Protein AF-A0A357Y1I1-F1 (afdb_monomer)

Nearest PDB structures (foldseek):
  5znj-assembly1_A-2  TM=9.873E-01  e=1.321E-14  Staphylococcus aureus
  5znk-assembly1_A  TM=9.889E-01  e=5.871E-14  Staphylococcus aureus
  2i4n-assembly1_B  TM=9.891E-01  e=7.609E-14  Rhodopseudomonas palustris
  8w8j-assembly1_B  TM=9.755E-01  e=4.833E-14  Pseudomonas aeruginosa
  8w9i-assembly1_A  TM=9.524E-01  e=4.833E-14  Pseudomonas aeruginosa

Mean predicted aligned error: 3.84 Å

pLDDT: mean 95.79, std 3.22, range [82.5, 98.81]

Foldseek 3Di:
DDPVPFQFPADPDFPPPQDDPVSRCCRRRSQWDDPDVVRIDGGPVVVVVVVVVVVVVVVVCVVVVADDDDDDQKAFVVLCVVVVNSVVVPDVWAWDADPVRGIITRDPDCPSVVCVVVVVVPDDPVVDDHD

Structure (mmCIF, N/CA/C/O backbone):
data_AF-A0A357Y1I1-F1
#
_entry.id   AF-A0A357Y1I1-F1
#
loop_
_atom_site.group_PDB
_atom_site.id
_atom_site.type_symbol
_atom_site.label_atom_id
_atom_site.label_alt_id
_atom_site.label_comp_id
_atom_site.label_asym_id
_atom_site.label_entity_id
_atom_site.label_seq_id
_atom_site.pdbx_PDB_ins_code
_atom_site.Cartn_x
_atom_site.Cartn_y
_atom_site.Cartn_z
_atom_site.occupancy
_atom_site.B_iso_or_equiv
_atom_site.auth_seq_id
_atom_site.auth_comp_id
_atom_site.auth_asym_id
_atom_site.auth_atom_id
_atom_site.pdbx_PDB_model_num
ATOM 1 N N . MET A 1 1 ? -4.010 -4.692 -27.887 1.00 86.94 1 MET A N 1
ATOM 2 C CA . MET A 1 1 ? -3.187 -3.461 -27.960 1.00 86.94 1 MET A CA 1
ATOM 3 C C . MET A 1 1 ? -2.015 -3.729 -28.891 1.00 86.94 1 MET A C 1
ATOM 5 O O . MET A 1 1 ? -1.361 -4.747 -28.707 1.00 86.94 1 MET A O 1
ATOM 9 N N . ARG A 1 2 ? -1.785 -2.885 -29.905 1.00 94.94 2 ARG A N 1
ATOM 10 C CA . ARG A 1 2 ? -0.615 -3.005 -30.795 1.00 94.94 2 ARG A CA 1
ATOM 11 C C . ARG A 1 2 ? 0.625 -2.448 -30.094 1.00 94.94 2 ARG A C 1
ATOM 13 O O . ARG A 1 2 ? 0.506 -1.451 -29.387 1.00 94.94 2 ARG A O 1
ATOM 20 N N . ALA A 1 3 ? 1.793 -3.053 -30.317 1.00 93.62 3 ALA A N 1
ATOM 21 C CA . ALA A 1 3 ? 3.050 -2.605 -29.709 1.00 93.62 3 ALA A CA 1
ATOM 22 C C . ALA A 1 3 ? 3.408 -1.154 -30.083 1.00 93.62 3 ALA A C 1
ATOM 24 O O . ALA A 1 3 ? 3.908 -0.421 -29.242 1.00 93.62 3 ALA A O 1
ATOM 25 N N . SER A 1 4 ? 3.055 -0.709 -31.295 1.00 96.00 4 SER A N 1
ATOM 26 C CA . SER A 1 4 ? 3.248 0.675 -31.761 1.00 96.00 4 SER A CA 1
ATOM 27 C C . SER A 1 4 ? 2.569 1.737 -30.888 1.00 96.00 4 SER A C 1
ATOM 29 O O . SER A 1 4 ? 2.969 2.893 -30.919 1.00 96.00 4 SER A O 1
ATOM 31 N N . ASN A 1 5 ? 1.539 1.354 -30.129 1.00 96.31 5 ASN A N 1
ATOM 32 C CA . ASN A 1 5 ? 0.753 2.256 -29.285 1.00 96.31 5 ASN A CA 1
ATOM 33 C C . ASN A 1 5 ? 1.027 2.018 -27.789 1.00 96.31 5 ASN A C 1
ATOM 35 O O . ASN A 1 5 ? 0.346 2.587 -26.939 1.00 96.31 5 ASN A O 1
ATOM 39 N N . LEU A 1 6 ? 1.961 1.121 -27.455 1.00 96.31 6 LEU A N 1
ATOM 40 C CA . LEU A 1 6 ? 2.308 0.771 -26.084 1.00 96.31 6 LEU A CA 1
ATOM 41 C C . LEU A 1 6 ? 3.477 1.639 -25.611 1.00 96.31 6 LEU A C 1
ATOM 43 O O . LEU A 1 6 ? 4.559 1.607 -26.192 1.00 96.31 6 LEU A O 1
ATOM 47 N N . TYR A 1 7 ? 3.299 2.332 -24.489 1.00 96.69 7 TYR A N 1
ATOM 48 C CA . TYR A 1 7 ? 4.417 2.947 -23.783 1.00 96.69 7 TYR A CA 1
ATOM 49 C C . TYR A 1 7 ? 5.164 1.885 -22.961 1.00 96.69 7 TYR A C 1
ATOM 51 O O . TYR A 1 7 ? 4.770 1.554 -21.845 1.00 96.69 7 TYR A O 1
ATOM 59 N N . ALA A 1 8 ? 6.219 1.316 -23.546 1.00 95.62 8 ALA A N 1
ATOM 60 C CA . ALA A 1 8 ? 7.119 0.353 -22.906 1.00 95.62 8 ALA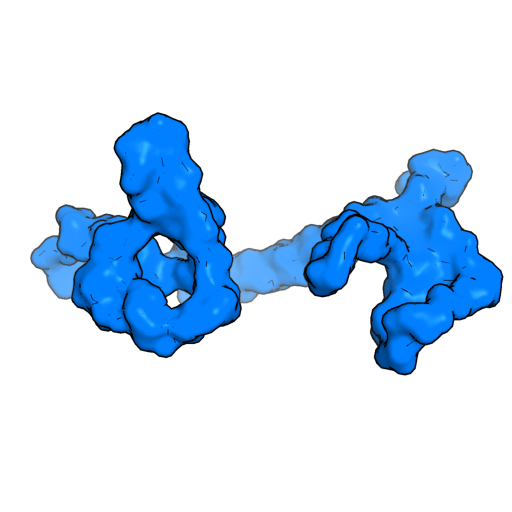 A CA 1
ATOM 61 C C . ALA A 1 8 ? 8.579 0.662 -23.296 1.00 95.62 8 ALA A C 1
ATOM 63 O O . ALA A 1 8 ? 9.137 0.015 -24.182 1.00 95.62 8 ALA A O 1
ATOM 64 N N . PRO A 1 9 ? 9.200 1.687 -22.683 1.00 95.62 9 PRO A N 1
ATOM 65 C CA . PRO A 1 9 ? 10.564 2.108 -22.999 1.00 95.62 9 PRO A CA 1
ATOM 66 C C . PRO A 1 9 ? 11.590 1.082 -22.491 1.00 95.62 9 PRO A C 1
ATOM 68 O O . PRO A 1 9 ? 12.095 1.181 -21.369 1.00 95.62 9 PRO A O 1
ATOM 71 N N . THR A 1 10 ? 11.883 0.069 -23.303 1.00 96.12 10 THR A N 1
ATOM 72 C CA . THR A 1 10 ? 12.858 -0.974 -22.965 1.00 96.12 10 THR A CA 1
ATOM 73 C C . THR A 1 10 ? 14.285 -0.433 -22.934 1.00 96.12 10 THR A C 1
ATOM 75 O O . THR 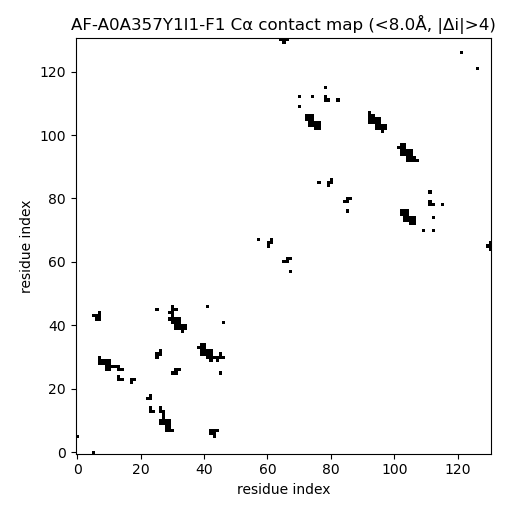A 1 10 ? 14.629 0.452 -23.717 1.00 96.12 10 THR A O 1
ATOM 78 N N . LEU A 1 11 ? 15.141 -1.000 -22.081 1.00 95.44 11 LEU A N 1
ATOM 79 C CA . LEU A 1 11 ? 16.549 -0.610 -21.968 1.00 95.44 11 LEU A CA 1
ATOM 80 C C . LEU A 1 11 ? 17.472 -1.728 -22.462 1.00 95.44 11 LEU A C 1
ATOM 82 O O . LEU A 1 11 ? 17.324 -2.891 -22.083 1.00 95.44 11 LEU A O 1
ATOM 86 N N . ARG A 1 12 ? 18.468 -1.363 -23.279 1.00 94.00 12 ARG A N 1
ATOM 87 C CA . ARG A 1 12 ? 19.518 -2.291 -23.736 1.00 94.00 12 ARG A CA 1
ATOM 88 C C . ARG A 1 12 ? 20.456 -2.693 -22.598 1.00 94.00 12 ARG A C 1
ATOM 90 O O . ARG A 1 12 ? 20.849 -3.857 -22.512 1.00 94.00 12 ARG A O 1
ATOM 97 N N . ASN A 1 13 ? 20.785 -1.734 -21.738 1.00 90.81 13 ASN A N 1
ATOM 98 C CA . ASN A 1 13 ? 21.681 -1.904 -20.602 1.00 90.81 13 ASN A CA 1
ATOM 99 C C . ASN A 1 13 ? 20.894 -1.771 -19.301 1.00 90.81 13 ASN A C 1
ATOM 101 O O . ASN A 1 13 ? 19.920 -1.022 -19.222 1.00 90.81 13 ASN A O 1
ATOM 105 N N . THR A 1 14 ? 21.317 -2.524 -18.297 1.00 87.19 14 THR A N 1
ATOM 106 C CA . THR A 1 14 ? 20.738 -2.465 -16.959 1.00 87.19 14 THR A CA 1
ATOM 107 C C . THR A 1 14 ? 21.244 -1.208 -16.246 1.00 87.19 14 THR A C 1
ATOM 109 O O . THR A 1 14 ? 22.447 -0.951 -16.316 1.00 87.19 14 THR A O 1
ATOM 112 N N . PRO A 1 15 ? 20.379 -0.428 -15.575 1.00 84.69 15 PRO A N 1
ATOM 113 C CA . PRO A 1 15 ? 20.835 0.668 -14.723 1.00 84.69 15 PRO A CA 1
ATOM 114 C C . PRO A 1 15 ? 21.753 0.155 -13.603 1.00 84.69 15 PRO A C 1
ATOM 116 O O . PRO A 1 15 ? 21.518 -0.929 -13.068 1.00 84.69 15 PRO A O 1
ATOM 119 N N . ALA A 1 16 ? 22.797 0.912 -13.258 1.00 84.56 16 ALA A N 1
ATOM 120 C CA . ALA A 1 16 ? 23.805 0.482 -12.282 1.00 84.56 16 ALA A CA 1
ATOM 121 C C . ALA A 1 16 ? 23.226 0.336 -10.864 1.00 84.56 16 ALA A C 1
ATOM 123 O O . ALA A 1 16 ? 23.690 -0.483 -10.082 1.00 84.56 16 ALA A O 1
ATOM 124 N N . GLU A 1 17 ? 22.177 1.094 -10.557 1.00 82.50 17 GLU A N 1
ATOM 125 C CA . GLU A 1 17 ? 21.447 1.071 -9.292 1.00 82.50 17 GLU A CA 1
ATOM 126 C C . GLU A 1 17 ? 20.522 -0.148 -9.118 1.00 82.50 17 GLU A C 1
ATOM 128 O O . GLU A 1 17 ? 19.895 -0.308 -8.069 1.00 82.50 17 GLU A O 1
ATOM 133 N N . ALA A 1 18 ? 20.372 -0.987 -10.148 1.00 87.19 18 ALA A N 1
ATOM 134 C CA . ALA A 1 18 ? 19.536 -2.176 -10.082 1.00 87.19 18 ALA A CA 1
ATOM 135 C C . ALA A 1 18 ? 20.363 -3.410 -9.694 1.00 87.19 18 ALA A C 1
ATOM 137 O O . ALA A 1 18 ? 20.948 -4.078 -10.542 1.00 87.19 18 ALA A O 1
ATOM 138 N N . GLU A 1 19 ? 20.384 -3.739 -8.404 1.00 86.81 19 GLU A N 1
ATOM 139 C CA . GLU A 1 19 ? 21.219 -4.833 -7.883 1.00 86.81 19 GLU A CA 1
ATOM 140 C C . GLU A 1 19 ? 20.591 -6.223 -8.069 1.00 86.81 19 GLU A C 1
ATOM 142 O O . GLU A 1 19 ? 21.258 -7.153 -8.516 1.00 86.81 19 GLU A O 1
ATOM 147 N N . VAL A 1 20 ? 19.295 -6.375 -7.779 1.00 94.81 20 VAL A N 1
ATOM 148 C CA . VAL A 1 20 ? 18.608 -7.679 -7.832 1.00 94.81 20 VAL A CA 1
ATOM 149 C C . VAL A 1 20 ? 17.979 -7.958 -9.198 1.00 94.81 20 VAL A C 1
ATOM 151 O O . VAL A 1 20 ? 17.435 -7.063 -9.843 1.00 94.81 20 VAL A O 1
ATOM 154 N N . VAL A 1 21 ? 17.989 -9.225 -9.628 1.00 96.56 21 VAL A N 1
ATOM 155 C CA . VAL A 1 21 ? 17.559 -9.647 -10.979 1.00 96.56 21 VAL A CA 1
ATOM 156 C C . VAL A 1 21 ? 16.143 -9.178 -11.331 1.00 96.56 21 VAL A C 1
ATOM 158 O O . VAL A 1 21 ? 15.915 -8.688 -12.436 1.00 96.56 21 VAL A O 1
ATOM 161 N N . SER A 1 22 ? 15.187 -9.266 -10.403 1.00 96.81 22 SER A N 1
ATOM 162 C CA . SER A 1 22 ? 13.812 -8.797 -10.629 1.00 96.81 22 SER A CA 1
ATOM 163 C C . SER A 1 22 ? 13.763 -7.298 -10.942 1.00 96.81 22 SER A C 1
ATOM 165 O O . SER A 1 22 ? 13.147 -6.886 -11.925 1.00 96.81 22 SER A O 1
ATOM 167 N N . HIS A 1 23 ? 14.483 -6.490 -10.164 1.00 95.50 23 HIS A N 1
ATOM 168 C CA . HIS A 1 23 ? 14.592 -5.045 -10.339 1.00 95.50 23 HIS A CA 1
ATOM 169 C C . HIS A 1 23 ? 15.236 -4.691 -11.689 1.00 95.50 23 HIS A C 1
ATOM 171 O O . HIS A 1 23 ? 14.705 -3.861 -12.433 1.00 95.50 23 HIS A O 1
ATOM 177 N N . GLN A 1 24 ? 16.317 -5.387 -12.055 1.00 95.50 24 GLN A N 1
ATOM 178 C CA . GLN A 1 24 ? 16.987 -5.239 -13.350 1.00 95.50 24 GLN A CA 1
ATOM 179 C C . GLN A 1 24 ? 16.041 -5.533 -14.520 1.00 95.50 24 GLN A C 1
ATOM 181 O O . GLN A 1 24 ? 15.950 -4.750 -15.470 1.00 95.50 24 GLN A O 1
ATOM 186 N N . LEU A 1 25 ? 15.307 -6.647 -14.452 1.00 97.00 25 LEU A N 1
ATOM 187 C CA . LEU A 1 25 ? 14.384 -7.068 -15.504 1.00 97.00 25 LEU A CA 1
ATOM 188 C C . LEU A 1 25 ? 13.201 -6.110 -15.646 1.00 97.00 25 LEU A C 1
ATOM 190 O O . LEU A 1 25 ? 12.882 -5.712 -16.76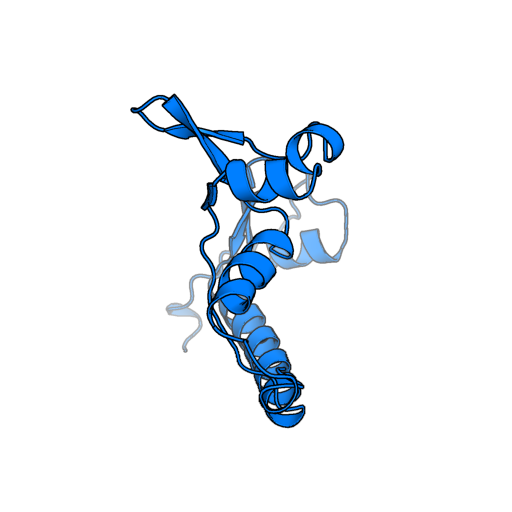5 1.00 97.00 25 LEU A O 1
ATOM 194 N N . MET A 1 26 ? 12.589 -5.683 -14.539 1.00 97.06 26 MET A N 1
ATOM 195 C CA . MET A 1 26 ? 11.472 -4.732 -14.572 1.00 97.06 26 MET A CA 1
ATOM 196 C C . MET A 1 26 ? 11.894 -3.388 -15.182 1.00 97.06 26 MET A C 1
ATOM 198 O O . MET A 1 26 ? 11.147 -2.790 -15.962 1.00 97.06 26 MET A O 1
ATOM 202 N N . TYR A 1 27 ? 13.115 -2.930 -14.910 1.00 95.44 27 TYR A N 1
ATOM 203 C CA . TYR A 1 27 ? 13.663 -1.749 -15.571 1.00 95.44 27 TYR A CA 1
ATOM 204 C C . TYR A 1 27 ? 13.836 -1.938 -17.075 1.00 95.44 27 TYR A C 1
ATOM 206 O O . TYR A 1 27 ? 13.330 -1.136 -17.871 1.00 95.44 27 TYR A O 1
ATOM 214 N N . ARG A 1 28 ? 14.534 -3.011 -17.465 1.00 96.19 28 ARG A N 1
ATOM 215 C CA . ARG A 1 28 ? 14.853 -3.317 -18.865 1.00 96.19 28 ARG A CA 1
ATOM 216 C C . ARG A 1 28 ? 13.616 -3.566 -19.711 1.00 96.19 28 ARG A C 1
ATOM 218 O O . ARG A 1 28 ? 13.596 -3.162 -20.868 1.00 96.19 28 ARG A O 1
ATOM 225 N N . ALA A 1 29 ? 12.585 -4.177 -19.138 1.00 96.69 29 ALA A N 1
ATOM 226 C CA . ALA A 1 29 ? 11.313 -4.434 -19.801 1.00 96.69 29 ALA A CA 1
ATOM 227 C C . ALA A 1 29 ? 10.429 -3.178 -19.929 1.00 96.69 29 ALA A C 1
ATOM 229 O O . ALA A 1 29 ? 9.340 -3.255 -20.493 1.00 96.69 29 ALA A O 1
ATOM 230 N N . GLY A 1 30 ? 10.860 -2.021 -19.406 1.00 96.38 30 GLY A N 1
ATOM 231 C CA . GLY A 1 30 ? 10.045 -0.807 -19.420 1.00 96.38 30 GLY A CA 1
ATOM 232 C C . GLY A 1 30 ? 8.811 -0.929 -18.523 1.00 96.38 30 GLY A C 1
ATOM 233 O O . GLY A 1 30 ? 7.751 -0.419 -18.873 1.00 96.38 30 GLY A O 1
ATOM 234 N N . MET A 1 31 ? 8.932 -1.630 -17.391 1.00 97.62 31 MET A N 1
ATOM 235 C CA . MET A 1 31 ? 7.843 -1.838 -16.432 1.00 97.62 31 MET A CA 1
ATOM 236 C C . MET A 1 31 ? 7.838 -0.797 -15.308 1.00 97.62 31 MET A C 1
ATOM 238 O O . MET A 1 31 ? 6.768 -0.461 -14.815 1.00 97.62 31 MET A O 1
ATOM 242 N N . ILE A 1 32 ? 8.995 -0.255 -14.917 1.00 96.44 32 ILE A N 1
ATOM 243 C CA . ILE A 1 32 ? 9.107 0.722 -13.817 1.00 96.44 32 ILE A CA 1
ATOM 244 C C . ILE A 1 32 ? 10.068 1.865 -14.140 1.00 96.44 32 ILE A C 1
ATOM 246 O O . ILE A 1 32 ? 10.964 1.719 -14.977 1.00 96.44 32 ILE A O 1
ATOM 250 N N . ARG A 1 33 ? 9.902 2.993 -13.444 1.00 94.56 33 ARG A N 1
ATOM 251 C CA . ARG A 1 33 ? 10.877 4.092 -13.362 1.00 94.56 33 ARG A CA 1
ATOM 252 C C . ARG A 1 33 ? 10.972 4.593 -11.930 1.00 94.56 33 ARG A C 1
ATOM 254 O O . ARG A 1 33 ? 9.942 4.850 -11.322 1.00 94.56 33 ARG A O 1
ATOM 261 N N . LYS A 1 34 ? 12.183 4.737 -11.396 1.00 92.31 34 LYS A N 1
ATOM 262 C CA . LYS A 1 34 ? 12.396 5.332 -10.074 1.00 92.31 34 LYS A CA 1
ATOM 263 C C . LYS A 1 34 ? 12.136 6.832 -10.132 1.00 92.31 34 LYS A C 1
ATOM 265 O O . LYS A 1 34 ? 12.645 7.517 -11.015 1.00 92.31 34 LYS A O 1
ATOM 270 N N . SER A 1 35 ? 11.355 7.314 -9.176 1.00 93.25 35 SER A N 1
ATOM 271 C CA . SER A 1 35 ? 11.105 8.739 -8.951 1.00 93.25 35 SER A CA 1
ATOM 272 C C . SER A 1 35 ? 12.013 9.281 -7.843 1.00 93.25 35 SER A C 1
ATOM 274 O O . SER A 1 35 ? 12.560 10.367 -7.978 1.00 93.25 35 SER A O 1
ATOM 276 N N . ALA A 1 36 ? 12.207 8.503 -6.772 1.00 93.19 36 ALA A N 1
ATOM 277 C CA . ALA A 1 36 ? 13.081 8.808 -5.635 1.00 93.19 36 ALA A CA 1
ATOM 278 C C . ALA A 1 36 ? 13.509 7.505 -4.926 1.00 93.19 36 ALA A C 1
ATOM 280 O O . ALA A 1 36 ? 13.174 6.409 -5.379 1.00 93.19 36 ALA A O 1
ATOM 281 N N . GLY A 1 37 ? 14.275 7.581 -3.832 1.00 89.94 37 GLY A N 1
ATOM 282 C CA . GLY A 1 37 ? 14.619 6.401 -3.022 1.00 89.94 37 GLY A CA 1
ATOM 283 C C . GLY A 1 37 ? 13.364 5.632 -2.589 1.00 89.94 37 GLY A C 1
ATOM 284 O O . GLY A 1 37 ? 12.480 6.216 -1.981 1.00 89.94 37 GLY A O 1
ATOM 285 N N . GLY A 1 38 ? 13.250 4.354 -2.968 1.00 90.25 38 GLY A N 1
ATOM 286 C CA . GLY A 1 38 ? 12.078 3.518 -2.664 1.00 90.25 38 GLY A CA 1
ATOM 287 C C . GLY A 1 38 ? 10.787 3.850 -3.433 1.00 90.25 38 GLY A C 1
ATOM 288 O O . GLY A 1 38 ? 9.806 3.131 -3.286 1.00 90.25 38 GLY A O 1
ATOM 289 N N . MET A 1 39 ? 10.769 4.885 -4.282 1.00 94.50 39 MET A N 1
ATOM 290 C CA . MET A 1 39 ? 9.564 5.341 -4.988 1.00 94.50 39 MET A CA 1
ATOM 291 C C . MET A 1 39 ? 9.645 5.051 -6.486 1.00 94.50 39 MET A C 1
ATOM 293 O O . MET A 1 39 ? 10.601 5.463 -7.152 1.00 94.50 39 MET A O 1
ATOM 297 N N . TYR A 1 40 ? 8.612 4.404 -7.031 1.00 95.81 40 TYR A N 1
ATOM 298 C CA . TYR A 1 40 ? 8.559 3.987 -8.432 1.00 95.81 40 TYR A CA 1
ATOM 299 C C . TYR A 1 40 ? 7.247 4.388 -9.106 1.00 95.81 40 TYR A C 1
ATOM 301 O O . TYR A 1 40 ? 6.163 4.228 -8.553 1.00 95.81 40 TYR A O 1
ATOM 309 N N . THR A 1 41 ? 7.341 4.824 -10.358 1.00 97.38 41 THR A N 1
ATOM 310 C CA . THR A 1 41 ? 6.219 4.857 -11.293 1.00 97.38 41 THR A CA 1
ATOM 311 C C . THR A 1 41 ? 6.082 3.493 -11.966 1.00 97.38 41 THR A C 1
ATOM 313 O O . THR A 1 41 ? 7.009 3.034 -12.641 1.00 97.38 41 THR A O 1
ATOM 316 N N . PHE A 1 42 ? 4.913 2.866 -11.837 1.00 97.94 42 PHE A N 1
ATOM 317 C CA . PHE A 1 42 ? 4.559 1.660 -12.586 1.00 97.94 42 PHE A CA 1
ATOM 318 C C . PHE A 1 42 ? 4.083 2.028 -13.994 1.00 97.94 42 PHE A C 1
ATOM 320 O O . PHE A 1 42 ? 3.088 2.726 -14.175 1.00 97.94 42 PHE A O 1
ATOM 327 N N . LEU A 1 43 ? 4.808 1.558 -15.006 1.00 98.06 43 LEU A N 1
ATOM 328 C CA . LEU A 1 43 ? 4.485 1.769 -16.417 1.00 98.06 43 LEU A CA 1
ATOM 329 C C . LEU A 1 43 ? 3.386 0.789 -16.880 1.00 98.06 43 LEU A C 1
ATOM 331 O O . LEU A 1 43 ? 3.085 -0.168 -16.162 1.00 98.06 43 LEU A O 1
ATOM 335 N N . PRO A 1 44 ? 2.782 0.964 -18.076 1.00 98.31 44 PRO A N 1
ATOM 336 C CA . PRO A 1 44 ? 1.609 0.193 -18.500 1.00 98.31 44 PRO A CA 1
ATOM 337 C C . PRO A 1 44 ? 1.734 -1.329 -18.375 1.00 98.31 44 PRO A C 1
ATOM 339 O O . PRO A 1 44 ? 0.757 -1.996 -18.039 1.00 98.31 44 PRO A O 1
ATOM 342 N N . LEU A 1 45 ? 2.920 -1.896 -18.624 1.00 97.94 45 LEU A N 1
ATOM 343 C CA . LEU A 1 45 ? 3.147 -3.333 -18.463 1.00 97.94 45 LEU A CA 1
ATOM 344 C C . LEU A 1 45 ? 3.136 -3.771 -16.990 1.00 97.94 45 LEU A C 1
ATOM 346 O O . LEU A 1 45 ? 2.482 -4.763 -16.681 1.00 97.94 45 LEU A O 1
ATOM 350 N N . ALA A 1 46 ? 3.785 -3.031 -16.080 1.00 98.12 46 ALA A N 1
ATOM 351 C CA . ALA A 1 46 ? 3.689 -3.310 -14.643 1.00 98.12 46 ALA A CA 1
ATOM 352 C C . ALA A 1 46 ? 2.263 -3.133 -14.138 1.00 98.12 46 ALA A C 1
ATOM 354 O O . ALA A 1 46 ? 1.751 -4.010 -13.453 1.00 98.12 46 ALA A O 1
ATOM 355 N N . TRP A 1 47 ? 1.611 -2.031 -14.512 1.00 98.38 47 TRP A N 1
ATOM 356 C CA . TRP A 1 47 ? 0.274 -1.715 -14.026 1.00 98.38 47 TRP A CA 1
ATOM 357 C C . TRP A 1 47 ? -0.747 -2.788 -14.408 1.00 98.38 47 TRP A C 1
ATOM 359 O O . TRP A 1 47 ? -1.537 -3.225 -13.576 1.00 98.38 47 TRP A O 1
ATOM 369 N N . ARG A 1 48 ? -0.677 -3.307 -15.641 1.00 98.06 48 ARG A N 1
ATOM 370 C CA . ARG A 1 48 ? -1.509 -4.442 -16.068 1.00 98.06 48 ARG A CA 1
ATOM 371 C C . ARG A 1 48 ? -1.236 -5.712 -15.265 1.00 98.06 48 ARG A C 1
ATOM 373 O O . ARG A 1 48 ? -2.170 -6.464 -15.019 1.00 98.06 48 ARG A O 1
ATOM 380 N N . THR A 1 49 ? 0.015 -5.973 -14.895 1.00 98.38 49 THR A N 1
ATOM 381 C CA . THR A 1 49 ? 0.373 -7.132 -14.067 1.00 98.38 49 THR A CA 1
ATOM 382 C C . THR A 1 49 ? -0.124 -6.968 -12.635 1.00 98.38 49 THR A C 1
ATOM 384 O O . THR A 1 49 ? -0.742 -7.890 -12.118 1.00 98.38 49 THR A O 1
ATOM 387 N N . ILE A 1 50 ? 0.055 -5.790 -12.031 1.00 98.62 50 ILE A N 1
ATOM 388 C CA . ILE A 1 50 ? -0.453 -5.473 -10.688 1.00 98.62 50 ILE A CA 1
ATOM 389 C C . ILE A 1 50 ? -1.969 -5.676 -10.636 1.00 98.62 50 ILE A C 1
ATOM 391 O O . ILE A 1 50 ? -2.446 -6.406 -9.780 1.00 98.62 50 ILE A O 1
ATOM 395 N N . ARG A 1 51 ? -2.718 -5.165 -11.623 1.00 98.69 51 ARG A N 1
ATOM 396 C CA . ARG A 1 51 ? -4.174 -5.375 -11.704 1.00 98.69 51 ARG A CA 1
ATOM 397 C C . ARG A 1 51 ? -4.590 -6.845 -11.778 1.00 98.69 51 ARG A C 1
ATOM 399 O O . ARG A 1 51 ? -5.641 -7.196 -11.260 1.00 98.69 51 ARG A O 1
ATOM 406 N N . LYS A 1 52 ? -3.791 -7.710 -12.410 1.00 98.81 52 LYS A N 1
ATOM 407 C CA . LYS A 1 52 ? -4.058 -9.159 -12.416 1.00 98.81 52 LYS A CA 1
ATOM 408 C C . LYS A 1 52 ? -3.826 -9.783 -11.043 1.00 98.81 52 LYS A C 1
ATOM 410 O O . LYS A 1 52 ? -4.613 -10.622 -10.633 1.00 98.81 52 LYS A O 1
ATOM 415 N N . ILE A 1 53 ? -2.759 -9.376 -10.358 1.00 98.81 53 ILE A N 1
ATOM 416 C CA . ILE A 1 53 ? -2.452 -9.838 -8.999 1.00 98.81 53 ILE A CA 1
ATOM 417 C C . ILE A 1 53 ? -3.565 -9.397 -8.042 1.00 98.81 53 ILE A C 1
ATOM 419 O O . ILE A 1 53 ? -4.109 -10.229 -7.328 1.00 98.81 53 ILE A O 1
ATOM 423 N N . GLU A 1 54 ? -3.951 -8.118 -8.088 1.00 98.69 54 GLU A N 1
ATOM 424 C CA . GLU A 1 54 ? -5.070 -7.572 -7.309 1.00 98.69 54 GLU A CA 1
ATOM 425 C C . GLU A 1 54 ? -6.368 -8.341 -7.560 1.00 98.69 54 GLU A C 1
ATOM 427 O O . GLU A 1 54 ? -7.103 -8.614 -6.620 1.00 98.69 54 GLU A O 1
ATOM 432 N N . GLN A 1 55 ? -6.656 -8.689 -8.818 1.00 98.81 55 GLN A N 1
ATOM 433 C CA . GLN A 1 55 ? -7.874 -9.415 -9.162 1.00 98.81 55 GLN A CA 1
ATOM 434 C C . GLN A 1 55 ? -7.904 -10.818 -8.553 1.00 98.81 55 GLN A C 1
ATOM 436 O O . GLN A 1 55 ? -8.927 -11.192 -7.997 1.00 98.81 55 GLN A O 1
ATOM 441 N N . ILE A 1 56 ? -6.790 -11.554 -8.600 1.00 98.81 56 ILE A N 1
ATOM 442 C CA . ILE A 1 56 ? -6.694 -12.877 -7.967 1.00 98.81 56 ILE A CA 1
ATOM 443 C C . ILE A 1 56 ? -6.901 -12.751 -6.456 1.00 98.81 56 ILE A C 1
ATOM 445 O O . ILE A 1 56 ? -7.692 -13.485 -5.884 1.00 98.81 56 ILE A O 1
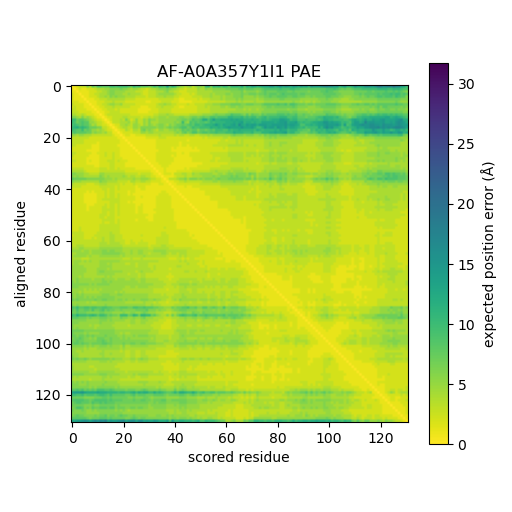ATOM 449 N N . ILE A 1 57 ? -6.230 -11.792 -5.808 1.00 98.75 57 ILE A N 1
ATOM 450 C CA . ILE A 1 57 ? -6.389 -11.571 -4.363 1.00 98.75 57 ILE A CA 1
ATOM 451 C C . ILE A 1 57 ? -7.854 -11.281 -4.024 1.00 98.75 57 ILE A C 1
ATOM 453 O O . ILE A 1 57 ? -8.383 -11.874 -3.092 1.00 98.75 57 ILE A O 1
ATOM 457 N N . ARG A 1 58 ? -8.512 -10.403 -4.788 1.00 98.69 58 ARG A N 1
ATOM 458 C CA . ARG A 1 58 ? -9.925 -10.071 -4.585 1.00 98.69 58 ARG A CA 1
ATOM 459 C C . ARG A 1 58 ? -10.825 -11.290 -4.744 1.00 98.69 58 ARG A C 1
ATOM 461 O O . ARG A 1 58 ? -11.629 -11.543 -3.865 1.00 98.69 58 ARG A O 1
ATOM 468 N N . GLU A 1 59 ? -10.656 -12.062 -5.816 1.00 98.75 59 GLU A N 1
ATOM 469 C CA . GLU A 1 59 ? -11.453 -13.269 -6.069 1.00 98.75 59 GLU A CA 1
ATOM 470 C C . GLU A 1 59 ? -11.344 -14.282 -4.921 1.00 98.75 59 GLU A C 1
ATOM 472 O O . GLU A 1 59 ? -12.360 -14.811 -4.472 1.00 98.75 59 GLU A O 1
ATOM 477 N N . GLU A 1 60 ? -10.136 -14.510 -4.403 1.00 98.69 60 GLU A N 1
ATOM 478 C CA . GLU A 1 60 ? -9.919 -15.432 -3.284 1.00 98.69 60 GLU A CA 1
ATOM 479 C C . GLU A 1 60 ? -10.464 -14.881 -1.955 1.00 98.69 60 GLU A C 1
ATOM 481 O O . GLU A 1 60 ? -11.041 -15.628 -1.163 1.00 98.69 60 GLU A O 1
ATOM 486 N N . MET A 1 61 ? -10.324 -13.574 -1.703 1.00 98.56 61 MET A N 1
ATOM 487 C CA . MET A 1 61 ? -10.873 -12.935 -0.502 1.00 98.56 61 MET A CA 1
ATOM 488 C C . MET A 1 61 ? -12.404 -12.921 -0.520 1.00 98.56 61 MET A C 1
ATOM 490 O O . MET A 1 61 ? -13.015 -13.287 0.481 1.00 98.56 61 MET A O 1
ATOM 494 N N . ASP A 1 62 ? -13.023 -12.587 -1.654 1.00 98.31 62 ASP A N 1
ATOM 495 C CA . ASP A 1 62 ? -14.476 -12.626 -1.842 1.00 98.31 62 ASP A CA 1
ATOM 496 C C . ASP A 1 62 ? -15.006 -14.057 -1.644 1.00 98.31 62 ASP A C 1
ATOM 498 O O . ASP A 1 62 ? -16.011 -14.267 -0.961 1.00 98.31 62 ASP A O 1
ATOM 502 N N . ALA A 1 63 ? -14.305 -15.066 -2.179 1.00 98.31 63 ALA A N 1
ATOM 503 C CA . ALA A 1 63 ? -14.655 -16.475 -1.989 1.00 98.31 63 ALA A CA 1
ATOM 504 C C . ALA A 1 63 ? -14.558 -16.922 -0.518 1.00 98.31 63 ALA A C 1
ATOM 506 O O . ALA A 1 63 ? -15.326 -17.785 -0.086 1.00 98.31 63 ALA A O 1
ATOM 507 N N . ALA A 1 64 ? -13.652 -16.322 0.259 1.00 98.06 64 ALA A N 1
ATOM 508 C CA . ALA A 1 64 ? -13.539 -16.532 1.700 1.00 98.06 64 ALA A CA 1
ATOM 509 C C . ALA A 1 64 ? -14.570 -15.735 2.526 1.00 98.06 64 ALA A C 1
ATOM 511 O O . ALA A 1 64 ? -14.669 -15.956 3.732 1.00 98.06 64 ALA A O 1
ATOM 512 N N . GLY A 1 65 ? -15.357 -14.852 1.898 1.00 97.31 65 GLY A N 1
ATOM 513 C CA . GLY A 1 65 ? -16.349 -13.997 2.557 1.00 97.31 65 GLY A CA 1
ATOM 514 C C . GLY A 1 65 ? -15.821 -12.630 3.002 1.00 97.31 65 GLY A C 1
ATOM 515 O O . GLY A 1 65 ? -16.491 -11.965 3.788 1.00 97.31 65 GLY A O 1
ATOM 516 N N . GLY A 1 66 ? -14.643 -12.224 2.523 1.00 97.19 66 GLY A N 1
ATOM 517 C CA . GLY A 1 66 ? -14.052 -10.919 2.797 1.00 97.19 66 GLY A CA 1
ATOM 518 C C . GLY A 1 66 ? -14.836 -9.765 2.176 1.00 97.19 66 GLY A C 1
ATOM 519 O O . GLY A 1 66 ? -15.397 -9.891 1.088 1.00 97.19 66 GLY A O 1
ATOM 520 N N . GLN A 1 67 ? -14.854 -8.624 2.860 1.00 96.62 67 GLN A N 1
ATOM 521 C CA . GLN A 1 67 ? -15.524 -7.408 2.395 1.00 96.62 67 GLN A CA 1
ATOM 522 C C . GLN A 1 67 ? -14.494 -6.310 2.118 1.00 96.62 67 GLN A C 1
ATOM 524 O O . GLN A 1 67 ? -13.991 -5.648 3.027 1.00 96.62 67 GLN A O 1
ATOM 529 N N . GLU A 1 68 ? -14.166 -6.107 0.838 1.00 97.88 68 GLU A N 1
ATOM 530 C CA . GLU A 1 68 ? -13.169 -5.114 0.432 1.00 97.88 68 GLU A CA 1
ATOM 531 C C . GLU A 1 68 ? -13.632 -3.678 0.745 1.00 97.88 68 GLU A C 1
ATOM 533 O O . GLU A 1 68 ? -14.703 -3.230 0.332 1.00 97.88 68 GLU A O 1
ATOM 538 N N . ILE A 1 69 ? -12.770 -2.925 1.433 1.00 96.94 69 ILE A N 1
ATOM 539 C CA . ILE A 1 69 ? -12.944 -1.501 1.735 1.00 96.94 69 ILE A CA 1
ATOM 540 C C . ILE A 1 69 ? -11.672 -0.724 1.383 1.00 96.94 69 ILE A C 1
ATOM 542 O O . ILE A 1 69 ? -10.572 -1.272 1.348 1.00 96.94 69 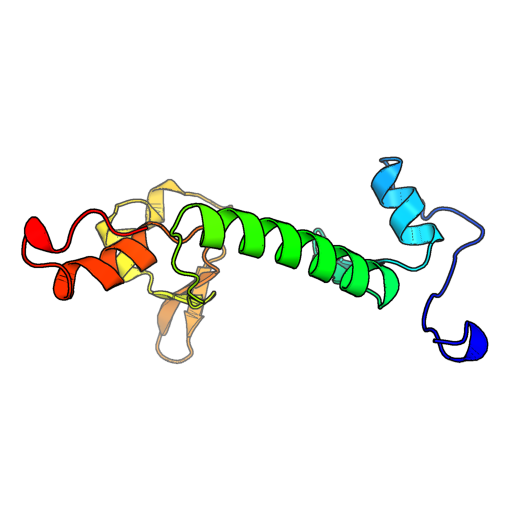ILE A O 1
ATOM 546 N N . CYS A 1 70 ? -11.809 0.582 1.154 1.00 97.50 70 CYS A N 1
ATOM 547 C CA . CYS A 1 70 ? -10.685 1.477 0.887 1.00 97.50 70 CYS A CA 1
ATOM 548 C C . CYS A 1 70 ? -10.592 2.533 1.991 1.00 97.50 70 CYS A C 1
ATOM 550 O O . CYS A 1 70 ? -11.488 3.363 2.143 1.00 97.50 70 CYS A O 1
ATOM 552 N N . MET A 1 71 ? -9.507 2.495 2.762 1.00 97.44 71 MET A N 1
ATOM 553 C CA . MET A 1 71 ? -9.260 3.434 3.855 1.00 97.44 71 MET A CA 1
ATOM 554 C C . MET A 1 71 ? -8.314 4.570 3.424 1.00 97.44 71 MET A C 1
ATOM 556 O O . MET A 1 71 ? -7.448 4.363 2.570 1.00 97.44 71 MET A O 1
ATOM 560 N N . PRO A 1 72 ? -8.423 5.769 4.027 1.00 96.88 72 PRO A N 1
ATOM 561 C CA . PRO A 1 72 ? -7.491 6.866 3.782 1.00 96.88 72 PRO A CA 1
ATOM 562 C C . PRO A 1 72 ? -6.028 6.482 4.049 1.00 96.88 72 PRO A C 1
ATOM 564 O O . PRO A 1 72 ? -5.720 5.773 5.009 1.00 96.88 72 PRO A O 1
ATOM 567 N N . ILE A 1 73 ? -5.112 6.994 3.219 1.00 96.81 73 ILE A N 1
ATOM 568 C CA . ILE A 1 73 ? -3.664 6.846 3.448 1.00 96.81 73 ILE A CA 1
ATOM 569 C C . ILE A 1 73 ? -3.148 7.808 4.523 1.00 96.81 73 ILE A C 1
ATOM 571 O O . ILE A 1 73 ? -2.223 7.473 5.255 1.00 96.81 73 ILE A O 1
ATOM 575 N N . LEU A 1 74 ? -3.744 8.999 4.629 1.00 97.56 74 LEU A N 1
ATOM 576 C CA . LEU A 1 74 ? -3.436 9.957 5.684 1.00 97.56 74 LEU A CA 1
ATOM 577 C C . LEU A 1 74 ? -4.304 9.633 6.900 1.00 97.56 74 LEU A C 1
ATOM 579 O O . LEU A 1 74 ? -5.532 9.655 6.798 1.00 97.56 74 LEU A O 1
ATOM 583 N N . GLN A 1 75 ? -3.670 9.335 8.027 1.00 97.44 75 GLN A N 1
ATOM 584 C CA . GLN A 1 75 ? -4.340 8.887 9.242 1.00 97.44 75 GLN A CA 1
ATOM 585 C C . GLN A 1 75 ? -4.146 9.912 10.371 1.00 97.44 75 GLN A C 1
ATOM 587 O O . GLN A 1 75 ? -3.026 10.406 10.539 1.00 97.44 75 GLN A O 1
ATOM 592 N N . PRO A 1 76 ? -5.204 10.263 11.127 1.00 97.06 76 PRO A N 1
ATOM 593 C CA . PRO A 1 76 ? -5.094 11.152 12.284 1.00 97.06 76 PRO A CA 1
ATOM 594 C C . PRO A 1 76 ? -4.166 10.568 13.355 1.00 97.06 76 PRO A C 1
ATOM 596 O O . PRO A 1 76 ? -4.222 9.368 13.642 1.00 97.06 76 PRO A O 1
ATOM 599 N N . ALA A 1 77 ? -3.314 11.402 13.955 1.00 97.50 77 ALA A N 1
ATOM 600 C CA . ALA A 1 77 ? -2.384 10.959 14.993 1.00 97.50 77 ALA A CA 1
ATOM 601 C C . ALA A 1 77 ? -3.102 10.401 16.232 1.00 97.50 77 ALA A C 1
ATOM 603 O O . ALA A 1 77 ? -2.566 9.529 16.911 1.00 97.50 77 ALA A O 1
ATOM 604 N N . GLU A 1 78 ? -4.321 10.864 16.509 1.00 97.06 78 GLU A N 1
ATOM 605 C CA . GLU A 1 78 ? -5.123 10.488 17.672 1.00 97.06 78 GLU A CA 1
ATOM 606 C C . GLU A 1 78 ? -5.356 8.973 17.745 1.00 97.06 78 GLU A C 1
ATOM 608 O O . GLU A 1 78 ? -5.205 8.385 18.813 1.00 97.06 78 GLU A O 1
ATOM 613 N N . PHE A 1 79 ? -5.625 8.318 16.609 1.00 96.62 79 PHE A N 1
ATOM 614 C CA . PHE A 1 79 ? -5.829 6.866 16.563 1.00 96.62 79 PHE A CA 1
ATOM 615 C C . PHE A 1 79 ? -4.571 6.089 16.978 1.00 96.62 79 PHE A C 1
ATOM 617 O O . PHE A 1 79 ? -4.646 5.118 17.728 1.00 96.62 79 PHE A O 1
ATOM 624 N N . TRP A 1 80 ? -3.399 6.560 16.554 1.00 97.81 80 TRP A N 1
ATOM 625 C CA . TRP A 1 80 ? -2.103 5.968 16.895 1.00 97.81 80 TRP A CA 1
ATOM 626 C C . TRP A 1 80 ? -1.651 6.293 18.316 1.00 97.81 80 TRP A C 1
ATOM 628 O O . TRP A 1 80 ? -0.895 5.536 18.928 1.00 97.81 80 TRP A O 1
ATOM 638 N N . GLN A 1 81 ? -2.047 7.454 18.835 1.00 97.19 81 GLN A N 1
ATOM 639 C CA . GLN A 1 81 ? -1.786 7.835 20.219 1.00 97.19 81 GLN A CA 1
ATOM 640 C C . GLN A 1 81 ? -2.619 6.974 21.168 1.00 97.19 81 GLN A C 1
ATOM 642 O O . GLN A 1 81 ? -2.089 6.511 22.174 1.00 97.19 81 GLN A O 1
ATOM 647 N N . GLU A 1 82 ? -3.874 6.694 20.812 1.00 97.00 82 GLU A N 1
ATOM 648 C CA . GLU A 1 82 ? -4.756 5.812 21.575 1.00 97.00 82 GLU A CA 1
ATOM 649 C C . GLU A 1 82 ? -4.198 4.385 21.677 1.00 97.00 82 GLU A C 1
ATOM 651 O O . GLU A 1 82 ? -4.206 3.797 22.757 1.00 97.00 82 GLU A O 1
ATOM 656 N N . SER A 1 83 ? -3.639 3.845 20.587 1.00 97.12 83 SER A N 1
ATOM 657 C CA . SER A 1 83 ? -2.978 2.531 20.608 1.00 97.12 83 SER A CA 1
ATOM 658 C C . SER A 1 83 ? -1.595 2.543 21.272 1.00 97.12 83 SER A C 1
ATOM 660 O O . SER A 1 83 ? -0.998 1.488 21.486 1.00 97.12 83 SER A O 1
ATOM 662 N N . GLY A 1 84 ? -1.045 3.727 21.565 1.00 96.62 84 GLY A N 1
ATOM 663 C CA . GLY A 1 84 ? 0.329 3.918 22.032 1.00 96.62 84 GLY A CA 1
ATOM 664 C C . GLY A 1 84 ? 1.401 3.712 20.952 1.00 96.62 84 GLY A C 1
ATOM 665 O O . GLY A 1 84 ? 2.587 3.938 21.214 1.00 96.62 84 GLY A O 1
ATOM 666 N N . ARG A 1 85 ? 1.026 3.331 19.721 1.00 97.50 85 ARG A N 1
ATOM 667 C CA . ARG A 1 85 ? 1.977 3.071 18.627 1.00 97.50 85 ARG A CA 1
ATOM 668 C C . ARG A 1 85 ? 2.551 4.338 18.011 1.00 97.50 85 ARG A C 1
ATOM 670 O O . ARG A 1 85 ? 3.610 4.252 17.397 1.00 97.50 85 ARG A O 1
ATOM 677 N N . TRP A 1 86 ? 1.945 5.509 18.231 1.00 96.81 86 TRP A N 1
ATOM 678 C CA . TRP A 1 86 ? 2.467 6.783 17.719 1.00 96.81 86 TRP A CA 1
ATOM 679 C C . TRP A 1 86 ? 3.940 6.988 18.081 1.00 96.81 86 TRP A C 1
ATOM 681 O O . TRP A 1 86 ? 4.763 7.191 17.195 1.00 96.81 86 TRP A O 1
ATOM 691 N N . GLY A 1 87 ? 4.291 6.892 19.368 1.00 93.12 87 GLY A N 1
ATOM 692 C CA . GLY A 1 87 ? 5.673 7.041 19.835 1.00 93.12 87 GLY A CA 1
ATOM 693 C C . GLY A 1 87 ? 6.541 5.803 19.598 1.00 93.12 87 GLY A C 1
ATOM 694 O O . GLY A 1 87 ? 7.731 5.942 19.328 1.00 93.12 87 GLY A O 1
ATOM 695 N N . ALA A 1 88 ? 5.947 4.609 19.674 1.00 94.56 88 ALA A N 1
ATOM 696 C CA . ALA A 1 88 ? 6.676 3.343 19.622 1.00 94.56 88 ALA A CA 1
ATOM 697 C C . ALA A 1 88 ? 7.151 2.949 18.213 1.00 94.56 88 ALA A C 1
ATOM 699 O O . ALA A 1 88 ? 8.150 2.246 18.100 1.00 94.56 88 ALA A O 1
ATOM 700 N N . TYR A 1 89 ? 6.470 3.394 17.149 1.00 94.25 89 TYR A N 1
ATOM 701 C CA . TYR A 1 89 ? 6.810 3.006 15.771 1.00 94.25 89 TYR A CA 1
ATOM 702 C C . TYR A 1 89 ? 8.182 3.530 15.310 1.00 94.25 89 TYR A C 1
ATOM 704 O O . TYR A 1 89 ? 8.815 2.945 14.438 1.00 94.25 89 TYR A O 1
ATOM 712 N N . GLY A 1 90 ? 8.656 4.629 15.901 1.00 93.31 90 GLY A N 1
ATOM 713 C CA . GLY A 1 90 ? 9.952 5.215 15.570 1.00 93.31 90 GLY A CA 1
ATOM 714 C C . GLY A 1 90 ? 9.968 5.992 14.250 1.00 93.31 90 GLY A C 1
ATOM 715 O O . GLY A 1 90 ? 8.950 6.517 13.796 1.00 93.31 90 GLY A O 1
ATOM 716 N N . GLU A 1 91 ? 11.161 6.109 13.668 1.00 94.19 91 GLU A N 1
ATOM 717 C CA . GLU A 1 91 ? 11.461 7.028 12.558 1.00 94.19 91 GLU A CA 1
ATOM 718 C C . GLU A 1 91 ? 10.890 6.591 11.204 1.00 94.19 91 GLU A C 1
ATOM 720 O O . GLU A 1 91 ? 10.756 7.415 10.302 1.00 94.19 91 GLU A O 1
ATOM 725 N N . GLU A 1 92 ? 10.505 5.322 11.057 1.00 94.19 92 GLU A N 1
ATOM 726 C CA . GLU A 1 92 ? 9.885 4.818 9.824 1.00 94.19 92 GLU A CA 1
ATOM 727 C C . GLU A 1 92 ? 8.482 5.403 9.592 1.00 94.19 92 GLU A C 1
ATOM 729 O O . GLU A 1 92 ? 7.992 5.437 8.462 1.00 94.19 92 GLU A O 1
ATOM 734 N N . MET A 1 93 ? 7.830 5.904 10.647 1.00 96.62 93 MET A N 1
ATOM 735 C CA . MET A 1 93 ? 6.526 6.546 10.538 1.00 96.62 93 MET A CA 1
ATOM 736 C C . MET A 1 93 ? 6.661 7.959 9.964 1.00 96.62 93 MET A C 1
ATOM 738 O O . MET A 1 93 ? 7.082 8.899 10.641 1.00 96.62 93 MET A O 1
ATOM 742 N N . MET A 1 94 ? 6.205 8.139 8.726 1.00 97.12 94 MET A N 1
ATOM 743 C CA . MET A 1 94 ? 6.148 9.455 8.093 1.00 97.12 94 MET A CA 1
ATOM 744 C C . MET A 1 94 ? 5.041 10.307 8.720 1.00 97.12 94 MET A C 1
ATOM 746 O O . MET A 1 94 ? 3.857 10.071 8.479 1.00 97.12 94 MET A O 1
ATOM 750 N N . ARG A 1 95 ? 5.426 11.322 9.499 1.00 97.25 95 ARG A N 1
ATOM 751 C CA . ARG A 1 95 ? 4.503 12.263 10.152 1.00 97.25 95 ARG A CA 1
ATOM 752 C C . ARG A 1 95 ? 4.402 13.573 9.381 1.00 97.25 95 ARG A C 1
ATOM 754 O O . ARG A 1 95 ? 5.397 14.095 8.883 1.00 97.25 95 ARG A O 1
ATOM 761 N N . ILE A 1 96 ? 3.194 14.118 9.310 1.00 97.62 96 ILE A N 1
ATOM 762 C CA . ILE A 1 96 ? 2.871 15.368 8.619 1.00 97.62 96 ILE A CA 1
ATOM 763 C C . ILE A 1 96 ? 2.021 16.237 9.545 1.00 97.62 96 ILE A C 1
ATOM 765 O O . ILE A 1 96 ? 1.196 15.732 10.303 1.00 97.62 96 ILE 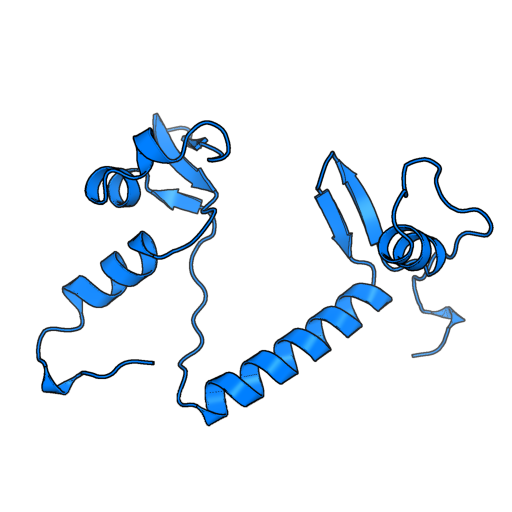A O 1
ATOM 769 N N . LYS A 1 97 ? 2.211 17.558 9.465 1.00 97.94 97 LYS A N 1
ATOM 770 C CA . LYS A 1 97 ? 1.299 18.538 10.061 1.00 97.94 97 LYS A CA 1
ATOM 771 C C . LYS A 1 97 ? 0.551 19.273 8.966 1.00 97.94 97 LYS A C 1
ATOM 773 O O . LYS A 1 97 ? 1.165 19.700 7.988 1.00 97.94 97 LYS A O 1
ATOM 778 N N . ASP A 1 98 ? -0.759 19.416 9.120 1.00 97.12 98 ASP A N 1
ATOM 779 C CA . ASP A 1 98 ? -1.537 20.253 8.211 1.00 97.12 98 ASP A CA 1
ATOM 780 C C . ASP A 1 98 ? -1.321 21.751 8.500 1.00 97.12 98 ASP A C 1
ATOM 782 O O . ASP A 1 98 ? -0.654 22.151 9.459 1.00 97.12 98 ASP A O 1
ATOM 786 N N . ARG A 1 99 ? -1.921 22.614 7.673 1.00 97.56 99 ARG A N 1
ATOM 787 C CA . ARG A 1 99 ? -1.837 24.077 7.833 1.00 97.56 99 ARG A CA 1
ATOM 788 C C . ARG A 1 99 ? -2.465 24.612 9.131 1.00 97.56 99 ARG A C 1
ATOM 790 O O . ARG A 1 99 ? -2.282 25.784 9.444 1.00 97.56 99 ARG A O 1
ATOM 797 N N . HIS A 1 100 ? -3.246 23.797 9.838 1.00 97.50 100 HIS A N 1
ATOM 798 C CA . HIS A 1 100 ? -3.894 24.130 11.105 1.00 97.50 100 HIS A CA 1
ATOM 799 C C . HIS A 1 100 ? -3.137 23.550 12.311 1.00 97.50 100 HIS A C 1
ATOM 801 O O . HIS A 1 100 ? -3.592 23.703 13.442 1.00 97.50 100 HIS A O 1
ATOM 807 N N . GLY A 1 101 ? -1.984 22.911 12.085 1.00 96.44 101 GLY A N 1
ATOM 808 C CA . GLY A 1 101 ? -1.150 22.322 13.128 1.00 96.44 101 GLY A CA 1
ATOM 809 C C . GLY A 1 101 ? -1.615 20.947 13.610 1.00 96.44 101 GLY A C 1
ATOM 810 O O . GLY A 1 101 ? -1.062 20.452 14.591 1.00 96.44 101 GLY A O 1
ATOM 811 N N . ARG A 1 102 ? -2.594 20.322 12.942 1.00 97.69 102 ARG A N 1
ATOM 812 C CA . ARG A 1 102 ? -3.054 18.964 13.271 1.00 97.69 102 ARG A CA 1
ATOM 813 C C . ARG A 1 102 ? -2.042 17.940 12.785 1.00 97.69 102 ARG A C 1
ATOM 815 O O . ARG A 1 102 ? -1.486 18.094 11.697 1.00 97.69 102 ARG A O 1
ATOM 822 N N . GLU A 1 103 ? -1.809 16.912 13.590 1.00 97.81 103 GLU A N 1
ATOM 823 C CA . GLU A 1 103 ? -0.827 15.871 13.301 1.00 97.81 103 GLU A CA 1
ATOM 824 C C . GLU A 1 103 ? -1.475 14.673 12.607 1.00 97.81 103 GLU A C 1
ATOM 826 O O . GLU A 1 103 ? -2.544 14.201 12.987 1.00 97.81 103 GLU A O 1
ATOM 831 N N . PHE A 1 104 ? -0.784 14.164 11.597 1.00 98.19 104 PHE A N 1
ATOM 832 C CA . PHE A 1 104 ? -1.171 12.997 10.824 1.00 98.19 104 PHE A CA 1
ATOM 833 C C . PHE A 1 104 ? 0.056 12.131 10.550 1.00 98.19 104 PHE A C 1
ATOM 835 O O . PHE A 1 104 ? 1.196 12.600 10.632 1.00 98.19 104 PHE A O 1
ATOM 842 N N . CYS A 1 105 ? -0.163 10.890 10.136 1.00 97.75 105 CYS A N 1
AT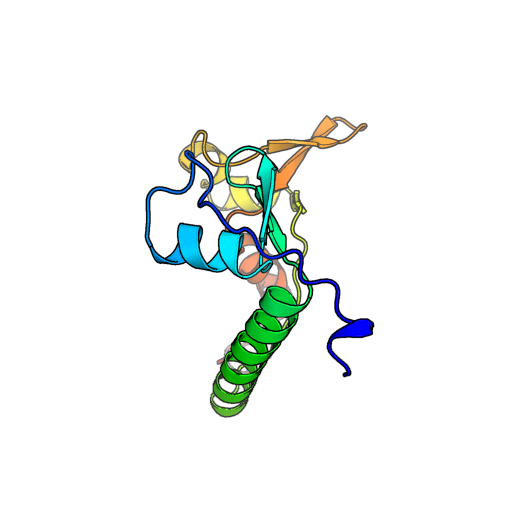OM 843 C CA . CYS A 1 105 ? 0.860 10.078 9.489 1.00 97.75 105 CYS A CA 1
ATOM 844 C C . CYS A 1 105 ? 0.382 9.548 8.137 1.00 97.75 105 CYS A C 1
ATOM 846 O O . CYS A 1 105 ? -0.818 9.432 7.880 1.00 97.75 105 CYS A O 1
ATOM 848 N N . LEU A 1 106 ? 1.333 9.223 7.263 1.00 97.50 106 LEU A N 1
ATOM 849 C CA . LEU A 1 106 ? 1.062 8.295 6.171 1.00 97.50 106 LEU A CA 1
ATOM 850 C C . LEU A 1 106 ? 1.035 6.899 6.784 1.00 97.50 106 LEU A C 1
ATOM 852 O O . LEU A 1 106 ? 2.061 6.439 7.281 1.00 97.50 106 LEU A O 1
ATOM 856 N N . GLY A 1 107 ? -0.140 6.274 6.796 1.00 96.12 107 GLY A N 1
ATOM 857 C CA . GLY A 1 107 ? -0.374 5.005 7.470 1.00 96.12 107 GLY A CA 1
ATOM 858 C C . GLY A 1 107 ? 0.553 3.906 6.951 1.00 96.12 107 GLY A C 1
ATOM 859 O O . GLY A 1 107 ? 0.396 3.509 5.794 1.00 96.12 107 GLY A O 1
ATOM 860 N N . PRO A 1 108 ? 1.495 3.391 7.768 1.00 96.12 108 PRO A N 1
ATOM 861 C CA . PRO A 1 108 ? 2.298 2.235 7.379 1.00 96.12 108 PRO A CA 1
ATOM 862 C C . PRO A 1 108 ? 1.481 0.931 7.431 1.00 96.12 108 PRO A C 1
ATOM 864 O O . PRO A 1 108 ? 1.853 -0.058 6.807 1.00 96.12 108 PRO A O 1
ATOM 867 N N . THR A 1 109 ? 0.368 0.945 8.170 1.00 96.88 109 THR A N 1
ATOM 868 C CA . THR A 1 109 ? -0.670 -0.089 8.271 1.00 96.88 109 THR A CA 1
ATOM 869 C C . THR A 1 109 ? -1.963 0.567 8.802 1.00 96.88 109 THR A C 1
ATOM 871 O O . THR A 1 109 ? -1.998 1.787 9.001 1.00 96.88 109 THR A O 1
ATOM 874 N N . HIS A 1 110 ? -3.044 -0.196 8.984 1.00 97.62 110 HIS A N 1
ATOM 875 C CA . HIS A 1 110 ? -4.396 0.318 9.238 1.00 97.62 110 HIS A CA 1
ATOM 876 C C . HIS A 1 110 ? -5.122 -0.347 10.422 1.00 97.62 110 HIS A C 1
ATOM 878 O O . HIS A 1 110 ? -6.345 -0.230 10.495 1.00 97.62 110 HIS A O 1
ATOM 884 N N . GLU A 1 111 ? -4.439 -1.017 11.362 1.00 97.94 111 GLU A N 1
ATOM 885 C CA . GLU A 1 111 ? -5.129 -1.697 12.479 1.00 97.94 111 GLU A CA 1
ATOM 886 C C . GLU A 1 111 ? -5.943 -0.725 13.351 1.00 97.94 111 GLU A C 1
ATOM 888 O O . GLU A 1 111 ? -7.091 -1.010 13.698 1.00 97.94 111 GLU A O 1
ATOM 893 N N . GLU A 1 112 ? -5.398 0.450 13.671 1.00 97.44 112 GLU A N 1
ATOM 894 C CA . GLU A 1 112 ? -6.102 1.481 14.437 1.00 97.44 112 GLU A CA 1
ATOM 895 C C . GLU A 1 112 ? -7.284 2.065 13.661 1.00 97.44 112 GLU A C 1
ATOM 897 O O . GLU A 1 112 ? -8.352 2.272 14.234 1.00 97.44 112 GLU A O 1
ATOM 902 N N . MET A 1 113 ? -7.112 2.286 12.353 1.00 96.25 113 MET A N 1
ATOM 903 C CA . MET A 1 113 ? -8.153 2.830 11.475 1.00 96.25 113 MET A CA 1
ATOM 904 C C . MET A 1 113 ? -9.357 1.893 11.383 1.00 96.25 113 MET A C 1
ATOM 906 O O . MET A 1 113 ? -10.489 2.336 11.577 1.00 96.25 113 MET A O 1
ATOM 910 N N . ILE A 1 114 ? -9.127 0.601 11.117 1.00 96.88 114 ILE A N 1
ATOM 911 C CA . ILE A 1 114 ? -10.225 -0.366 11.016 1.00 96.88 114 ILE A CA 1
ATOM 912 C C . ILE A 1 114 ? -10.893 -0.581 12.373 1.00 96.88 114 ILE A C 1
ATOM 914 O O . ILE A 1 114 ? -12.116 -0.653 12.446 1.00 96.88 114 ILE A O 1
ATOM 918 N N . THR A 1 115 ? -10.113 -0.585 13.461 1.00 96.88 115 THR A N 1
ATOM 919 C CA . THR A 1 115 ? -10.647 -0.685 14.825 1.00 96.88 115 THR A CA 1
ATOM 920 C C . THR A 1 115 ? -11.519 0.519 15.171 1.00 96.88 115 THR A C 1
ATOM 922 O O . THR A 1 115 ? -12.593 0.350 15.744 1.00 96.88 115 THR A O 1
ATOM 925 N N . ALA A 1 116 ? -11.085 1.735 14.827 1.00 94.81 116 ALA A N 1
ATOM 926 C CA . ALA A 1 116 ? -11.862 2.951 15.042 1.00 94.81 116 ALA A CA 1
ATOM 927 C C . ALA A 1 116 ? -13.179 2.931 14.252 1.00 94.81 116 ALA A C 1
ATOM 929 O O . ALA A 1 116 ? -14.212 3.284 14.812 1.00 94.81 116 ALA A O 1
ATOM 930 N N . LEU A 1 117 ? -13.157 2.454 13.001 1.00 94.56 117 LEU A N 1
ATOM 931 C CA . LEU A 1 117 ? -14.354 2.311 12.168 1.00 94.56 117 LEU A CA 1
ATOM 932 C C . LEU A 1 117 ? -15.383 1.364 12.807 1.00 94.56 117 LEU A C 1
ATOM 934 O O . LEU A 1 117 ? -16.532 1.738 13.019 1.00 94.56 117 LEU A O 1
ATOM 938 N N . VAL A 1 118 ? -14.973 0.142 13.157 1.00 96.19 118 VAL A N 1
ATOM 939 C CA . VAL A 1 118 ? -15.925 -0.888 13.609 1.00 96.19 118 VAL A CA 1
ATOM 940 C C . VAL A 1 118 ? -16.398 -0.698 15.051 1.00 96.19 118 VAL A C 1
ATOM 942 O O . VAL A 1 118 ? -17.492 -1.148 15.395 1.00 96.19 118 VAL A O 1
ATOM 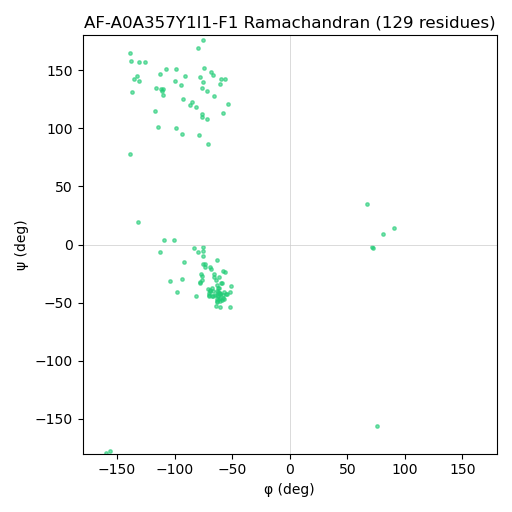945 N N . ARG A 1 119 ? -15.606 -0.029 15.901 1.00 93.56 119 ARG A N 1
ATOM 946 C CA . ARG A 1 119 ? -15.890 0.180 17.335 1.00 93.56 119 ARG A CA 1
ATOM 947 C C . ARG A 1 119 ? -17.274 0.760 17.590 1.00 93.56 119 ARG A C 1
ATOM 949 O O . ARG A 1 119 ? -17.930 0.368 18.561 1.00 93.56 119 ARG A O 1
ATOM 956 N N . ASP A 1 120 ? -17.691 1.711 16.758 1.00 88.06 120 ASP A N 1
ATOM 957 C CA . ASP A 1 120 ? -18.941 2.427 16.976 1.00 88.06 120 ASP A CA 1
ATOM 958 C C . ASP A 1 120 ? -20.157 1.812 16.276 1.00 88.06 120 ASP A C 1
ATOM 960 O O . ASP A 1 120 ? -21.296 2.089 16.671 1.00 88.06 120 ASP A O 1
ATOM 964 N N . GLU A 1 121 ? -19.919 0.907 15.329 1.00 94.81 121 GLU A N 1
ATOM 965 C CA . GLU A 1 121 ? -20.936 0.302 14.463 1.00 94.81 121 GLU A CA 1
ATOM 966 C C . GLU A 1 121 ? -21.292 -1.139 14.877 1.00 94.81 121 GLU A C 1
ATOM 968 O O . GLU A 1 121 ? -22.440 -1.579 14.748 1.00 94.81 121 GLU A O 1
ATOM 973 N N . VAL A 1 122 ? -20.332 -1.879 15.439 1.00 96.25 122 VAL A N 1
ATOM 974 C CA . VAL A 1 122 ? -20.506 -3.270 15.876 1.00 96.25 122 VAL A CA 1
ATOM 975 C C . VAL A 1 122 ? -20.763 -3.303 17.380 1.00 96.25 122 VAL A C 1
ATOM 977 O O . VAL A 1 122 ? -19.850 -3.193 18.195 1.00 96.25 122 VAL A O 1
ATOM 980 N N . ARG A 1 123 ? -22.035 -3.447 17.770 1.00 96.19 123 ARG A N 1
ATOM 981 C CA . ARG A 1 123 ? -22.482 -3.350 19.176 1.00 96.19 123 ARG A CA 1
ATOM 982 C C . ARG A 1 123 ? -22.991 -4.668 19.760 1.00 96.19 123 ARG A C 1
ATOM 984 O O . ARG A 1 123 ? -23.285 -4.737 20.951 1.00 96.19 123 ARG A O 1
ATOM 991 N N . SER A 1 124 ? -23.112 -5.720 18.951 1.00 96.75 124 SER A N 1
ATOM 992 C CA . SER A 1 124 ? -23.582 -7.037 19.387 1.00 96.75 124 SER A CA 1
ATOM 993 C C . SER A 1 124 ? -22.713 -8.155 18.830 1.00 96.75 124 SER A C 1
ATOM 995 O O . SER A 1 124 ? -22.360 -8.142 17.654 1.00 96.75 124 SER A O 1
ATOM 997 N N . TYR A 1 125 ? -22.474 -9.194 19.637 1.00 96.62 125 TYR A N 1
ATOM 998 C CA . TYR A 1 125 ? -21.784 -10.411 19.192 1.00 96.62 125 TYR A CA 1
ATOM 999 C C . TYR A 1 125 ? -22.460 -11.074 17.980 1.00 96.62 125 TYR A C 1
ATOM 1001 O O . TYR A 1 125 ? -21.806 -11.791 17.237 1.00 96.62 125 TYR A O 1
ATOM 1009 N N . LYS A 1 126 ? -23.761 -10.831 17.761 1.00 97.31 126 LYS A N 1
ATOM 1010 C CA . LYS A 1 126 ? -24.518 -11.372 16.621 1.00 97.31 126 LYS A CA 1
ATOM 1011 C C . LYS A 1 126 ? -24.113 -10.773 15.273 1.00 97.31 126 LYS A C 1
ATOM 1013 O O . LYS A 1 126 ? -24.451 -11.346 14.247 1.00 97.31 126 LYS A O 1
ATOM 1018 N N . GLN A 1 127 ? -23.454 -9.615 15.277 1.00 96.88 127 GLN A N 1
ATOM 1019 C CA . GLN A 1 127 ? -22.902 -8.989 14.073 1.00 96.88 127 GLN A CA 1
ATOM 1020 C C . GLN A 1 127 ? -21.528 -9.575 13.707 1.00 96.88 127 GLN A C 1
ATOM 1022 O O . GLN A 1 127 ? -20.959 -9.169 12.703 1.00 96.88 127 GLN A O 1
ATOM 1027 N N . LEU A 1 128 ? -20.987 -10.489 14.523 1.00 96.69 128 LEU A N 1
ATOM 1028 C CA . LEU A 1 128 ? -19.701 -11.143 14.307 1.00 96.69 128 LEU A CA 1
ATOM 1029 C C . LEU A 1 128 ? -19.896 -12.616 13.891 1.00 96.69 128 LEU A C 1
ATOM 1031 O O . LEU A 1 128 ? -20.860 -13.248 14.335 1.00 96.69 128 LEU A O 1
ATOM 1035 N N . PRO A 1 129 ? -18.966 -13.190 13.102 1.00 94.81 129 PRO A N 1
ATOM 1036 C CA . PRO A 1 129 ? -17.740 -12.571 12.584 1.00 94.81 129 PRO A CA 1
ATOM 1037 C C . PRO A 1 129 ? -18.002 -11.571 11.447 1.00 94.81 129 PRO A C 1
ATOM 1039 O O . PRO A 1 129 ? -18.963 -11.711 10.697 1.00 94.81 129 PRO A O 1
ATOM 1042 N N . LEU A 1 130 ? -17.113 -10.583 11.326 1.00 93.56 130 LEU A N 1
ATOM 1043 C CA . LEU A 1 130 ? -16.981 -9.746 10.136 1.00 93.56 130 LEU A CA 1
ATOM 1044 C C . LEU A 1 130 ? -15.654 -10.096 9.477 1.00 93.56 130 LEU A C 1
ATOM 1046 O O . LEU A 1 130 ? -14.632 -10.179 10.163 1.00 93.56 130 LEU A O 1
ATOM 1050 N N . MET A 1 131 ? -15.704 -10.318 8.172 1.00 85.12 131 MET A N 1
ATOM 1051 C CA . MET A 1 131 ? -14.554 -10.581 7.317 1.00 85.12 131 MET A CA 1
ATOM 1052 C C . MET A 1 131 ? -14.567 -9.600 6.156 1.00 85.12 131 MET A C 1
ATOM 1054 O O . MET A 1 131 ? -15.682 -9.191 5.761 1.00 85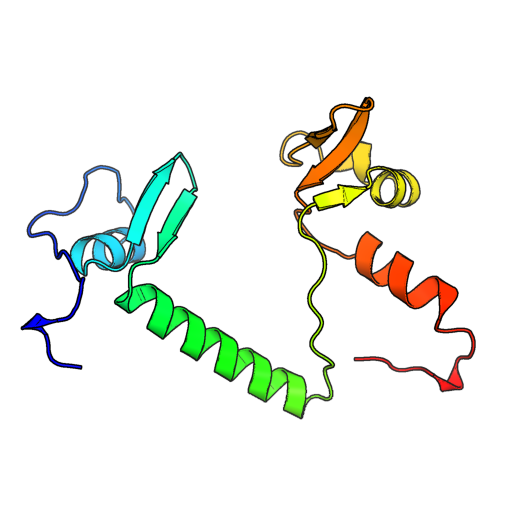.12 131 MET A O 1
#

Radius of gyration: 20.38 Å; Cα contacts (8 Å, |Δi|>4): 118; chains: 1; bounding box: 48×41×54 Å

Sequence (131 aa):
MRASNLYAPTLRNTPAEAEVVSHQLMYRAGMIRKSAGGMYTFLPLAWRTIRKIEQIIREEMDAAGGQEICMPILQPAEFWQESGRWGAYGEEMMRIKDRHGREFCLGPTHEEMITALVRDEVRSYKQLPLM

Solvent-accessible surface area (backbone atoms only — not comparable to full-atom values): 7979 Å² total; per-residue (Å²): 134,61,73,96,80,55,74,49,70,58,43,97,63,68,63,89,88,44,83,50,69,69,56,29,49,37,39,26,61,14,19,47,43,77,78,50,93,98,37,68,48,69,27,63,60,36,45,57,50,50,54,51,55,53,47,54,54,47,55,54,37,48,74,74,55,39,64,93,80,88,78,77,55,71,34,62,40,64,50,32,50,74,73,52,46,56,75,69,64,50,85,82,56,49,72,47,65,52,100,84,70,50,55,29,27,53,53,92,67,54,70,53,60,54,50,60,61,44,62,84,72,59,86,52,77,84,70,52,87,79,79

Secondary structure (DSSP, 8-state):
--GGG------SS--TT--SHHHHHHHHTT-EEEEETTEEEEPHHHHHHHHHHHHHHHHHHHHTT-------SEEEHHHHHHTTHHHHTGGGS-EEE-TT--EEEE-S--HHHHHHHHHHH--SGGG----